Protein AF-A0A645DSQ9-F1 (afdb_monomer_lite)

Radius of gyration: 19.28 Å; chains: 1; bounding box: 72×42×40 Å

InterPro domains:
  IPR021871 Protein of unknown function DUF3482 [PF11981] (9-136)

Structure (mmCIF, N/CA/C/O backbone):
data_AF-A0A645DSQ9-F1
#
_entry.id   AF-A0A645DSQ9-F1
#
loop_
_atom_site.group_PDB
_atom_site.id
_atom_site.type_symbol
_atom_site.label_atom_id
_atom_site.label_alt_id
_atom_site.label_comp_id
_atom_site.label_asym_id
_atom_site.label_entity_id
_atom_site.label_seq_id
_atom_site.pdbx_PDB_ins_code
_atom_site.Cartn_x
_atom_site.Cartn_y
_atom_site.Cartn_z
_atom_site.occupancy
_atom_site.B_iso_or_equiv
_atom_site.auth_seq_id
_atom_site.auth_comp_id
_atom_site.auth_asym_id
_atom_site.auth_atom_id
_atom_site.pdbx_PDB_model_num
ATOM 1 N N . MET A 1 1 ? -20.338 17.495 -7.249 1.00 53.69 1 MET A N 1
ATOM 2 C CA . MET A 1 1 ? -19.710 16.234 -6.801 1.00 53.69 1 MET A CA 1
ATOM 3 C C . MET A 1 1 ? -20.526 15.709 -5.641 1.00 53.69 1 MET A C 1
ATOM 5 O O . MET A 1 1 ? -21.010 16.524 -4.868 1.00 53.69 1 MET A O 1
ATOM 9 N N . ASP A 1 2 ? -20.712 14.397 -5.563 1.00 78.44 2 ASP A N 1
ATOM 10 C CA . ASP A 1 2 ? -21.418 13.757 -4.453 1.00 78.44 2 ASP A CA 1
ATOM 11 C C . ASP A 1 2 ? -20.640 13.950 -3.135 1.00 78.44 2 ASP A C 1
ATOM 13 O O . ASP A 1 2 ? -19.403 13.920 -3.135 1.00 78.44 2 ASP A O 1
ATOM 17 N N . ALA A 1 3 ? -21.339 14.169 -2.021 1.00 69.38 3 ALA A N 1
ATOM 18 C CA . ALA A 1 3 ? -20.734 14.420 -0.710 1.00 69.38 3 ALA A CA 1
ATOM 19 C C . ALA A 1 3 ? -19.870 13.235 -0.245 1.00 69.38 3 ALA A C 1
ATOM 21 O O . ALA A 1 3 ? -18.829 13.429 0.384 1.00 69.38 3 ALA A O 1
ATOM 22 N N . GLN A 1 4 ? -20.256 12.017 -0.635 1.00 66.38 4 GLN A N 1
ATOM 23 C CA . GLN A 1 4 ? -19.500 10.790 -0.384 1.00 66.38 4 GLN A CA 1
ATOM 24 C C . GLN A 1 4 ? -18.149 10.771 -1.109 1.00 66.38 4 GLN A C 1
ATOM 26 O O . GLN A 1 4 ? -17.130 10.374 -0.546 1.00 66.38 4 GLN A O 1
ATOM 31 N N . ALA A 1 5 ? -18.121 11.206 -2.368 1.00 71.44 5 ALA A N 1
ATOM 32 C CA . ALA A 1 5 ? -16.870 11.291 -3.107 1.00 71.44 5 ALA A CA 1
ATOM 33 C C . ALA A 1 5 ? -15.955 12.344 -2.467 1.00 71.44 5 ALA A C 1
ATOM 35 O O . ALA A 1 5 ? -14.763 12.102 -2.296 1.00 71.44 5 ALA A O 1
ATOM 36 N N . ALA A 1 6 ? -16.511 13.491 -2.067 1.00 78.50 6 ALA A N 1
ATOM 37 C CA . ALA A 1 6 ? -15.752 14.572 -1.446 1.00 78.50 6 ALA A CA 1
ATOM 38 C C . ALA A 1 6 ? -15.110 14.164 -0.107 1.00 78.50 6 ALA A C 1
ATOM 40 O O . ALA A 1 6 ? -13.947 14.493 0.129 1.00 78.50 6 ALA A O 1
ATOM 41 N N . SER A 1 7 ? -15.819 13.414 0.744 1.00 73.81 7 SER A N 1
ATOM 42 C CA . SER A 1 7 ? -15.269 12.932 2.018 1.00 73.81 7 SER A CA 1
ATOM 43 C C . SER A 1 7 ? -14.139 11.921 1.817 1.00 73.81 7 SER A C 1
ATOM 45 O O . SER A 1 7 ? -13.088 12.043 2.447 1.00 73.81 7 SER A O 1
ATOM 47 N N . LEU A 1 8 ? -14.303 10.979 0.883 1.00 78.31 8 LEU A N 1
ATOM 48 C CA . LEU A 1 8 ? -13.255 10.028 0.516 1.00 78.31 8 LEU A CA 1
ATOM 49 C C . LEU A 1 8 ? -12.022 10.743 -0.058 1.00 78.31 8 LEU A C 1
ATOM 51 O O . LEU A 1 8 ? -10.895 10.420 0.312 1.00 78.31 8 LEU A O 1
ATOM 55 N N . TRP A 1 9 ? -12.220 11.747 -0.916 1.00 79.50 9 TRP A N 1
ATOM 56 C CA . TRP A 1 9 ? -11.133 12.568 -1.453 1.00 79.50 9 TRP A CA 1
ATOM 57 C C . TRP A 1 9 ? -10.402 13.358 -0.363 1.00 79.50 9 TRP A C 1
ATOM 59 O O . TRP A 1 9 ? -9.171 13.413 -0.372 1.00 79.50 9 TRP A O 1
ATOM 69 N N . GLY A 1 10 ? -11.126 13.925 0.604 1.00 81.25 10 GLY A N 1
ATOM 70 C CA . GLY A 1 10 ? -10.530 14.597 1.761 1.00 81.25 10 GLY A CA 1
ATOM 71 C C . GLY A 1 10 ? -9.693 13.642 2.616 1.00 81.25 10 GLY A C 1
ATOM 72 O O . GLY A 1 10 ? -8.542 13.933 2.929 1.00 81.25 10 GLY A O 1
ATOM 73 N N . ALA A 1 11 ? -10.230 12.459 2.913 1.00 82.31 11 ALA A N 1
ATOM 74 C CA . ALA A 1 11 ? -9.549 11.414 3.674 1.00 82.31 11 ALA A CA 1
ATOM 75 C C . ALA A 1 11 ? -8.268 10.913 2.981 1.00 82.31 11 ALA A C 1
ATOM 77 O O . ALA A 1 11 ? -7.214 10.798 3.610 1.00 82.31 11 ALA A O 1
ATOM 78 N N . LEU A 1 12 ? -8.344 10.669 1.670 1.00 83.81 12 LEU A N 1
ATOM 79 C CA . LEU 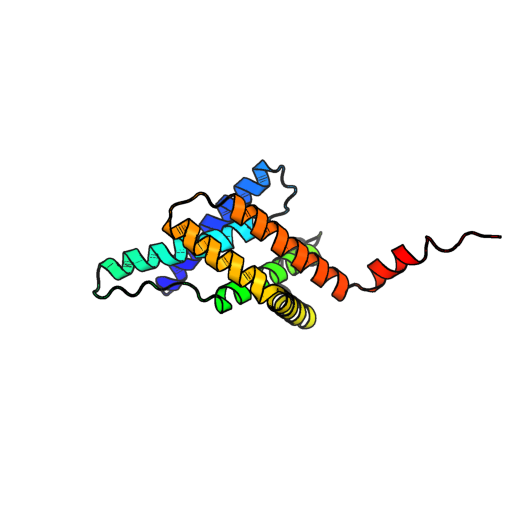A 1 12 ? -7.205 10.276 0.840 1.00 83.81 12 LEU A CA 1
ATOM 80 C C . LEU A 1 12 ? -6.112 11.348 0.831 1.00 83.81 12 LEU A C 1
ATOM 82 O O . LEU A 1 12 ? -4.940 11.030 1.012 1.00 83.81 12 LEU A O 1
ATOM 86 N N . THR A 1 13 ? -6.481 12.612 0.611 1.00 83.50 13 THR A N 1
ATOM 87 C CA . THR A 1 13 ? -5.518 13.721 0.499 1.00 83.50 13 THR A CA 1
ATOM 88 C C . THR A 1 13 ? -4.863 14.059 1.833 1.00 83.50 13 THR A C 1
ATOM 90 O O . THR A 1 13 ? -3.645 14.234 1.876 1.00 83.50 13 THR A O 1
ATOM 93 N N . ALA A 1 14 ? -5.627 14.075 2.928 1.00 83.62 14 ALA A N 1
ATOM 94 C CA . ALA A 1 14 ? -5.091 14.254 4.274 1.00 83.62 14 ALA A CA 1
ATOM 95 C C . ALA A 1 14 ? -4.135 13.112 4.648 1.00 83.62 14 ALA A C 1
ATOM 97 O O . ALA A 1 14 ? -3.002 13.362 5.060 1.00 83.62 14 ALA A O 1
ATOM 98 N N . GLY A 1 15 ? -4.550 11.863 4.414 1.00 82.62 15 GLY A N 1
ATOM 99 C CA . GLY A 1 15 ? -3.708 10.693 4.635 1.00 82.62 15 GLY A CA 1
ATOM 100 C C . GLY A 1 15 ? -2.419 10.735 3.813 1.00 82.62 15 GLY A 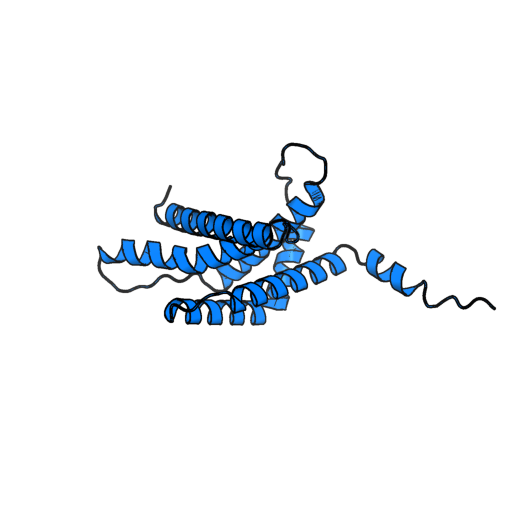C 1
ATOM 101 O O . GLY A 1 15 ? -1.335 10.494 4.348 1.00 82.62 15 GLY A O 1
ATOM 102 N N . ALA A 1 16 ? -2.510 11.106 2.533 1.00 86.25 16 ALA A N 1
ATOM 103 C CA . ALA A 1 16 ? -1.349 11.256 1.661 1.00 86.25 16 ALA A CA 1
ATOM 104 C C . ALA A 1 16 ? -0.370 12.322 2.171 1.00 86.25 16 ALA A C 1
ATOM 106 O O . ALA A 1 16 ? 0.839 12.095 2.166 1.00 86.25 16 ALA A O 1
ATOM 107 N N . ALA A 1 17 ? -0.877 13.462 2.649 1.00 85.75 17 ALA A N 1
ATOM 108 C CA . ALA A 1 17 ? -0.052 14.528 3.211 1.00 85.75 17 ALA A CA 1
ATOM 109 C C . ALA A 1 17 ? 0.680 14.076 4.486 1.00 85.75 17 ALA A C 1
ATOM 111 O O . ALA A 1 17 ? 1.884 14.299 4.613 1.00 85.75 17 ALA A O 1
ATOM 112 N N . THR A 1 18 ? -0.004 13.373 5.397 1.00 83.31 18 THR A N 1
ATOM 113 C CA . THR A 1 18 ? 0.630 12.767 6.583 1.00 83.31 18 THR A CA 1
ATOM 114 C C . THR A 1 18 ? 1.703 11.754 6.186 1.00 83.31 18 THR A C 1
ATOM 116 O O . THR A 1 18 ? 2.787 11.723 6.766 1.00 83.31 18 THR A O 1
ATOM 119 N N . GLY A 1 19 ? 1.416 10.948 5.167 1.00 79.06 19 GLY A N 1
ATOM 120 C CA . GLY A 1 19 ? 2.344 9.995 4.581 1.00 79.06 19 GLY A CA 1
ATOM 121 C C . GLY A 1 19 ? 3.621 10.625 4.023 1.00 79.06 19 GLY A C 1
ATOM 122 O O . GLY A 1 19 ? 4.717 10.158 4.321 1.00 79.06 19 GLY A O 1
ATOM 123 N N . LEU A 1 20 ? 3.490 11.724 3.275 1.00 80.25 20 LEU A N 1
ATOM 124 C CA . LEU A 1 20 ? 4.631 12.506 2.786 1.00 80.25 20 LEU A CA 1
ATOM 125 C C . LEU A 1 20 ? 5.448 13.116 3.926 1.00 80.25 20 LEU A C 1
ATOM 127 O O . LEU A 1 20 ? 6.671 13.173 3.838 1.00 80.25 20 LEU A O 1
ATOM 131 N N . GLY A 1 21 ? 4.797 13.552 5.007 1.00 80.00 21 GLY A N 1
ATOM 132 C CA . GLY A 1 21 ? 5.496 14.004 6.209 1.00 80.00 21 GLY A CA 1
ATOM 133 C C . GLY A 1 21 ? 6.411 12.917 6.782 1.00 80.00 21 GLY A C 1
ATOM 134 O O . GLY A 1 21 ? 7.569 13.193 7.092 1.00 80.00 21 GLY A O 1
ATOM 135 N N . ALA A 1 22 ? 5.927 11.673 6.847 1.00 80.12 22 ALA A N 1
ATOM 136 C CA . ALA A 1 22 ? 6.728 10.531 7.288 1.00 80.12 22 ALA A CA 1
ATOM 137 C C . ALA A 1 22 ? 7.900 10.237 6.333 1.00 80.12 22 ALA A C 1
ATOM 139 O O . ALA A 1 22 ? 9.009 9.976 6.794 1.00 80.12 22 ALA A O 1
ATOM 140 N N . ASP A 1 23 ? 7.683 10.353 5.020 1.00 80.94 23 ASP A N 1
ATOM 141 C CA . ASP A 1 23 ? 8.738 10.195 4.012 1.00 80.94 23 ASP A CA 1
ATOM 142 C C . ASP A 1 23 ? 9.859 11.226 4.188 1.00 80.94 23 ASP A C 1
ATOM 144 O O . ASP A 1 23 ? 11.041 10.885 4.130 1.00 80.94 23 ASP A O 1
ATOM 148 N N . LEU A 1 24 ? 9.499 12.485 4.454 1.00 77.19 24 LEU A N 1
ATOM 149 C CA . LEU A 1 24 ? 10.460 13.555 4.727 1.00 77.19 24 LEU A CA 1
ATOM 150 C C . LEU A 1 24 ? 11.221 13.320 6.035 1.00 77.19 24 LEU A C 1
ATOM 152 O O . LEU A 1 24 ? 12.432 13.532 6.077 1.00 77.19 24 LEU A O 1
ATOM 156 N N . MET A 1 25 ? 10.547 12.836 7.082 1.00 77.81 25 MET A N 1
ATOM 157 C CA . MET A 1 25 ? 11.208 12.478 8.342 1.00 77.81 25 MET A CA 1
ATOM 158 C C . MET A 1 25 ? 12.166 11.291 8.194 1.00 77.81 25 MET A C 1
ATOM 160 O O . MET A 1 25 ? 13.198 11.260 8.858 1.00 77.81 25 MET A O 1
ATOM 164 N N . ALA A 1 26 ? 11.884 10.365 7.275 1.00 71.88 26 ALA A N 1
ATOM 165 C CA . ALA A 1 26 ? 12.781 9.273 6.899 1.00 71.88 26 ALA A CA 1
ATOM 166 C C . ALA A 1 26 ? 13.903 9.700 5.921 1.00 71.88 26 ALA A C 1
ATOM 168 O O . ALA A 1 26 ? 14.587 8.849 5.351 1.00 71.88 26 ALA A O 1
ATOM 169 N N . GLY A 1 27 ? 14.094 11.006 5.690 1.00 68.44 27 GLY A N 1
ATOM 170 C CA . GLY A 1 27 ? 15.146 11.541 4.818 1.00 68.44 27 GLY A CA 1
ATOM 171 C C . GLY A 1 27 ? 14.832 11.477 3.318 1.00 68.44 27 GLY A C 1
ATOM 172 O O . GLY A 1 27 ? 15.740 11.587 2.500 1.00 68.44 27 GLY A O 1
ATOM 173 N N . GLY A 1 28 ? 13.566 11.282 2.934 1.00 65.19 28 GLY A N 1
ATOM 174 C CA . GLY A 1 28 ? 13.113 11.234 1.537 1.00 65.19 28 GLY A CA 1
ATOM 175 C C . GLY A 1 28 ? 13.368 9.905 0.815 1.00 65.19 28 GLY A C 1
ATOM 176 O O . GLY A 1 28 ? 13.049 9.784 -0.369 1.00 65.19 28 GLY A O 1
ATOM 177 N N . LEU A 1 29 ? 13.911 8.897 1.510 1.00 55.94 29 LEU A N 1
ATOM 178 C CA . LEU A 1 29 ? 14.327 7.609 0.933 1.00 55.94 29 LEU A CA 1
ATOM 179 C C . LEU A 1 29 ? 13.168 6.738 0.431 1.00 55.94 29 LEU A C 1
ATOM 181 O O . LEU A 1 29 ? 13.363 5.850 -0.392 1.00 55.94 29 LEU A O 1
ATOM 185 N N . THR A 1 30 ? 11.955 6.999 0.896 1.00 65.25 30 THR A N 1
ATOM 186 C CA . THR A 1 30 ? 10.744 6.243 0.558 1.00 65.25 30 THR A CA 1
ATOM 187 C C . THR A 1 30 ? 10.064 6.732 -0.727 1.00 65.25 30 THR A C 1
ATOM 189 O O . THR A 1 30 ? 9.095 6.118 -1.164 1.00 65.25 30 THR A O 1
ATOM 192 N N . LEU A 1 31 ? 10.565 7.804 -1.367 1.00 68.06 31 LEU A N 1
ATOM 193 C CA . LEU A 1 31 ? 10.155 8.274 -2.705 1.00 68.06 31 LEU A CA 1
ATOM 194 C C . LEU A 1 31 ? 8.626 8.416 -2.901 1.00 68.06 31 LEU A C 1
ATOM 196 O O . LEU A 1 31 ? 8.105 8.140 -3.982 1.00 68.06 31 LEU A O 1
ATOM 200 N N . GLY A 1 32 ? 7.892 8.833 -1.864 1.00 74.81 32 GLY A N 1
ATOM 201 C CA . GLY A 1 32 ? 6.432 8.981 -1.911 1.00 74.81 32 GLY A CA 1
ATOM 202 C C . GLY A 1 32 ? 5.639 7.720 -1.541 1.00 74.81 32 GLY A C 1
ATOM 203 O O . GLY A 1 32 ? 4.411 7.731 -1.638 1.00 74.81 32 GLY A O 1
ATOM 204 N N . ALA A 1 33 ? 6.292 6.632 -1.117 1.00 79.12 33 ALA A N 1
ATOM 205 C CA . ALA A 1 33 ? 5.616 5.427 -0.634 1.00 79.12 33 ALA A CA 1
ATOM 206 C C . ALA A 1 33 ? 4.808 5.689 0.645 1.00 79.12 33 ALA A C 1
ATOM 208 O O . ALA A 1 33 ? 3.695 5.176 0.783 1.00 79.12 33 ALA A O 1
ATOM 209 N N . GLY A 1 34 ? 5.294 6.549 1.543 1.00 80.75 34 GLY A N 1
ATOM 210 C CA . GLY A 1 34 ? 4.531 6.984 2.706 1.00 80.75 34 GLY A CA 1
ATOM 211 C C . GLY A 1 34 ? 3.287 7.745 2.296 1.00 80.75 34 GLY A C 1
ATOM 212 O O . GLY A 1 34 ? 2.246 7.502 2.893 1.00 80.75 34 GLY A O 1
ATOM 213 N N . ALA A 1 35 ? 3.329 8.570 1.243 1.00 85.12 35 ALA A N 1
ATOM 214 C CA . ALA A 1 35 ? 2.132 9.204 0.676 1.00 85.12 35 ALA A CA 1
ATOM 215 C C . ALA A 1 35 ? 1.066 8.176 0.268 1.00 85.12 35 ALA A C 1
ATOM 217 O O . ALA A 1 35 ? -0.118 8.352 0.546 1.00 85.12 35 ALA A O 1
ATOM 218 N N . LEU A 1 36 ? 1.482 7.083 -0.375 1.00 84.31 36 LEU A N 1
ATOM 219 C CA . LEU A 1 36 ? 0.583 6.022 -0.826 1.00 84.31 36 LEU A CA 1
ATOM 220 C C . LEU A 1 36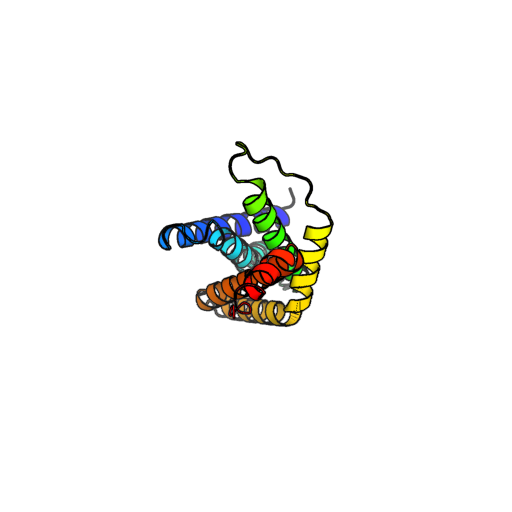 ? -0.017 5.250 0.354 1.00 84.31 36 LEU A C 1
ATOM 222 O O . LEU A 1 36 ? -1.236 5.095 0.431 1.00 84.31 36 LEU A O 1
ATOM 226 N N . VAL A 1 37 ? 0.821 4.830 1.304 1.00 85.94 37 VAL A N 1
ATOM 227 C CA . VAL A 1 37 ? 0.377 4.154 2.533 1.00 85.94 37 VAL A CA 1
ATOM 228 C C . VAL A 1 37 ? -0.523 5.067 3.360 1.00 85.94 37 VAL A C 1
ATOM 230 O O . VAL A 1 37 ? -1.584 4.657 3.820 1.00 85.94 37 VAL A O 1
ATOM 233 N N . GLY A 1 38 ? -0.139 6.331 3.503 1.00 85.06 38 GLY A N 1
ATOM 234 C CA . GLY A 1 38 ? -0.909 7.353 4.192 1.00 85.06 38 GLY A CA 1
ATOM 235 C C . GLY A 1 38 ? -2.273 7.572 3.547 1.00 85.06 38 GLY A C 1
ATOM 236 O O . GLY A 1 38 ? -3.265 7.633 4.265 1.00 85.06 38 GLY A O 1
ATOM 237 N N . ALA A 1 39 ? -2.357 7.619 2.215 1.00 85.31 39 ALA A N 1
ATOM 238 C CA . ALA A 1 39 ? -3.627 7.730 1.503 1.00 85.31 39 ALA A CA 1
ATOM 239 C C . ALA A 1 39 ? -4.540 6.523 1.769 1.00 85.31 39 ALA A C 1
ATOM 241 O O . ALA A 1 39 ? -5.717 6.709 2.076 1.00 85.31 39 ALA A O 1
ATOM 242 N N . LEU A 1 40 ? -4.008 5.297 1.698 1.00 84.12 40 LEU A N 1
ATOM 243 C CA . LEU A 1 40 ? -4.770 4.070 1.961 1.00 84.12 40 LEU A CA 1
ATOM 244 C C . LEU A 1 40 ? -5.283 4.018 3.408 1.00 84.12 40 LEU A C 1
ATOM 246 O O . LEU A 1 40 ? -6.469 3.776 3.635 1.00 84.12 40 LEU A O 1
ATOM 250 N N . LEU A 1 41 ? -4.417 4.316 4.381 1.00 85.62 41 LEU A N 1
ATOM 251 C CA . LEU A 1 41 ? -4.786 4.405 5.796 1.00 85.62 41 LEU A CA 1
ATOM 252 C C . LEU A 1 41 ? -5.803 5.525 6.049 1.00 85.62 41 LEU A C 1
ATOM 254 O O . LEU A 1 41 ? -6.775 5.324 6.773 1.00 85.62 41 LEU A O 1
ATOM 258 N N . GLY A 1 42 ? -5.616 6.692 5.432 1.00 81.19 42 GLY A N 1
ATOM 259 C CA . GLY A 1 42 ? -6.525 7.833 5.529 1.00 81.19 42 GLY A CA 1
ATOM 260 C C . GLY A 1 42 ? -7.912 7.506 4.985 1.00 81.19 42 GLY A C 1
ATOM 261 O O . GLY A 1 42 ? -8.907 7.753 5.658 1.00 81.19 42 GLY A O 1
ATOM 262 N N . ALA A 1 43 ? -7.994 6.868 3.816 1.00 80.38 43 ALA A N 1
ATOM 263 C CA . ALA A 1 43 ? -9.259 6.428 3.230 1.00 80.38 43 ALA A CA 1
ATOM 264 C C . ALA A 1 43 ? -10.008 5.435 4.127 1.00 80.38 43 ALA A C 1
ATOM 266 O O . ALA A 1 43 ? -11.222 5.548 4.285 1.00 80.38 43 ALA A O 1
ATOM 267 N N . LEU A 1 44 ? -9.283 4.495 4.737 1.00 78.94 44 LEU A N 1
ATOM 268 C CA . LEU A 1 44 ? -9.839 3.517 5.672 1.00 78.94 44 LEU A CA 1
ATOM 269 C C . LEU A 1 44 ? -10.356 4.152 6.967 1.00 78.94 44 LEU A C 1
ATOM 271 O O . LEU A 1 44 ? -11.420 3.777 7.449 1.00 78.94 44 LEU A O 1
ATOM 275 N N . THR A 1 45 ? -9.612 5.107 7.521 1.00 71.62 45 THR A N 1
ATOM 276 C CA . THR A 1 45 ? -9.890 5.698 8.841 1.00 71.62 45 THR A CA 1
ATOM 277 C C . THR A 1 45 ? -10.871 6.869 8.771 1.00 71.62 45 THR A C 1
ATOM 279 O O . THR A 1 45 ? -11.856 6.905 9.503 1.00 71.62 45 THR A O 1
ATOM 282 N N . PHE A 1 46 ? -10.652 7.824 7.865 1.00 63.53 46 PHE A N 1
ATOM 283 C CA . PHE A 1 46 ? -11.462 9.041 7.752 1.00 63.53 46 PHE A CA 1
ATOM 284 C C . PHE A 1 46 ? -12.606 8.920 6.741 1.00 63.53 46 PHE A C 1
ATOM 286 O O . PHE A 1 46 ? -13.644 9.557 6.925 1.00 63.53 46 PHE A O 1
ATOM 293 N N . GLY A 1 47 ? -12.464 8.078 5.711 1.00 60.50 47 GLY A N 1
ATOM 294 C CA . GLY A 1 47 ? -13.534 7.826 4.738 1.00 60.50 47 GLY A CA 1
ATOM 295 C C . GLY A 1 47 ? -14.767 7.167 5.368 1.00 60.50 47 GLY A C 1
ATOM 296 O O . GLY A 1 47 ? -15.890 7.501 4.997 1.00 60.50 47 GLY A O 1
ATOM 297 N N . GLY A 1 48 ? -14.573 6.299 6.370 1.00 57.66 48 GLY A N 1
ATOM 298 C CA . GLY A 1 48 ? -15.664 5.708 7.158 1.00 57.66 48 GLY A CA 1
ATOM 299 C C . GLY A 1 48 ? -16.276 6.673 8.185 1.00 57.66 48 GLY A C 1
ATOM 300 O O . GLY A 1 48 ? -17.497 6.730 8.335 1.00 57.66 48 GLY A O 1
ATOM 301 N N . ALA A 1 49 ? -15.448 7.485 8.853 1.00 56.47 49 ALA A N 1
ATOM 302 C CA . ALA A 1 49 ? -15.886 8.391 9.921 1.00 56.47 49 ALA A CA 1
ATOM 303 C C . ALA A 1 49 ? -16.674 9.616 9.414 1.00 56.47 49 ALA A C 1
ATOM 305 O O . ALA A 1 49 ? -17.715 9.959 9.975 1.00 56.47 49 ALA A O 1
ATOM 306 N N . ALA A 1 50 ? -16.227 10.255 8.325 1.00 54.94 50 ALA A N 1
ATOM 307 C CA . ALA A 1 50 ? -16.909 11.420 7.746 1.00 54.94 50 ALA A CA 1
ATOM 308 C C . ALA A 1 50 ? -18.298 11.076 7.171 1.00 54.94 50 ALA A C 1
ATOM 310 O O . ALA A 1 50 ? -19.173 11.935 7.075 1.00 54.94 50 ALA A O 1
ATOM 311 N N . TRP A 1 51 ? -18.520 9.811 6.816 1.00 53.56 51 TRP A N 1
ATOM 312 C CA . TRP A 1 51 ? -19.816 9.304 6.375 1.00 53.56 51 TRP A CA 1
ATOM 313 C C . TRP A 1 51 ? -20.729 8.946 7.565 1.00 53.56 51 TRP A C 1
ATOM 315 O O . TRP A 1 51 ? -21.902 9.314 7.556 1.00 53.56 51 TRP A O 1
ATOM 325 N N . GLY A 1 52 ? -20.188 8.343 8.635 1.00 50.88 52 GLY A N 1
ATOM 326 C CA . GLY A 1 52 ? -20.935 8.051 9.869 1.00 50.88 52 GLY A CA 1
ATOM 327 C C . GLY A 1 52 ? -21.437 9.302 10.601 1.00 50.88 52 GLY A C 1
ATOM 328 O O . GLY A 1 52 ? -22.548 9.299 11.124 1.00 50.88 52 GLY A O 1
ATOM 329 N N . ALA A 1 53 ? -20.672 10.397 10.565 1.00 51.66 53 ALA A N 1
ATOM 330 C CA . ALA A 1 53 ? -21.105 11.687 11.104 1.00 51.66 53 ALA A CA 1
ATOM 331 C C . ALA A 1 53 ? -22.224 12.339 10.265 1.00 51.66 53 ALA A C 1
ATOM 333 O O . ALA A 1 53 ? -23.162 12.898 10.829 1.00 51.66 53 ALA A O 1
ATOM 334 N N . ASN A 1 54 ? -22.177 12.217 8.930 1.00 49.75 54 ASN A N 1
ATOM 335 C CA . ASN A 1 54 ? -23.227 12.736 8.040 1.00 49.75 54 ASN A CA 1
ATOM 336 C C . ASN A 1 54 ? -24.531 11.927 8.121 1.00 49.75 54 ASN A C 1
ATOM 338 O O . ASN A 1 54 ? -25.607 12.498 7.962 1.00 49.75 54 ASN A O 1
ATOM 342 N N . LYS A 1 55 ? -24.454 10.622 8.413 1.00 50.09 55 LYS A N 1
ATOM 343 C CA . LYS A 1 55 ? -25.632 9.772 8.638 1.00 50.09 55 LYS A CA 1
ATOM 344 C C . LYS A 1 55 ? -26.218 9.889 10.049 1.00 50.09 55 LYS A C 1
ATOM 346 O O . LYS A 1 55 ? -27.299 9.388 10.296 1.00 50.09 55 LYS A O 1
ATOM 351 N N . MET A 1 56 ? -25.551 10.566 10.985 1.00 48.62 56 MET A N 1
ATOM 352 C CA . MET A 1 56 ? -26.054 10.718 12.357 1.00 48.62 56 MET A CA 1
ATOM 353 C C . MET A 1 56 ? -27.243 11.694 12.463 1.00 48.62 56 MET A C 1
ATOM 355 O O . MET A 1 56 ? -27.903 11.741 13.499 1.00 48.62 56 MET A O 1
ATOM 359 N N . PHE A 1 57 ? -27.541 12.437 11.390 1.00 56.19 57 PHE A N 1
ATOM 360 C CA . PHE A 1 57 ? -28.719 13.303 11.282 1.00 56.19 57 PHE A CA 1
ATOM 361 C C . PHE A 1 57 ? -29.933 12.648 10.598 1.00 56.19 57 PHE A C 1
ATOM 363 O O . PHE A 1 57 ? -31.009 13.238 10.645 1.00 56.19 57 PHE A O 1
ATOM 370 N N . ASP A 1 58 ? -29.804 11.447 10.020 1.00 45.22 58 ASP A N 1
ATOM 371 C CA . ASP A 1 58 ? -30.924 10.730 9.395 1.00 45.22 58 ASP A CA 1
ATOM 372 C C . ASP A 1 58 ? -30.888 9.245 9.780 1.00 45.22 58 ASP A C 1
ATOM 374 O O . ASP A 1 58 ? -29.866 8.574 9.657 1.00 45.22 58 ASP A O 1
ATOM 378 N N . GLN A 1 59 ? -31.983 8.759 10.354 1.00 50.09 59 GLN A N 1
ATOM 379 C CA . GLN A 1 59 ? -32.040 7.542 11.164 1.00 50.09 59 GLN A CA 1
ATOM 380 C C . GLN A 1 59 ? -31.515 6.262 10.468 1.00 50.09 59 GLN A C 1
ATOM 382 O O . GLN A 1 59 ? -31.528 6.116 9.250 1.00 50.09 59 GLN A O 1
ATOM 387 N N . GLU A 1 60 ? -31.124 5.304 11.318 1.00 46.91 60 GLU A N 1
ATOM 388 C CA . GLU A 1 60 ? -30.653 3.930 11.060 1.00 46.91 60 GLU A CA 1
ATOM 389 C C . GLU A 1 60 ? -29.136 3.718 10.880 1.00 46.91 60 GLU A C 1
ATOM 391 O O . GLU A 1 60 ? -28.506 4.056 9.869 1.00 46.91 60 GLU A O 1
ATOM 396 N N . GLN A 1 61 ? -28.594 3.055 11.911 1.00 43.41 61 GLN A N 1
ATOM 397 C CA . GLN A 1 61 ? -27.232 2.570 12.154 1.00 43.41 61 GLN A CA 1
ATOM 398 C C . GLN A 1 61 ? -26.742 1.574 11.093 1.00 43.41 61 GLN A C 1
ATOM 400 O O . GLN A 1 61 ? -26.477 0.409 11.373 1.00 43.41 61 GLN A O 1
ATOM 405 N N . GLN A 1 62 ? -26.560 2.028 9.863 1.00 46.44 62 GLN A N 1
ATOM 406 C CA . GLN A 1 62 ? -25.679 1.333 8.933 1.00 46.44 62 GLN A CA 1
ATOM 407 C C . GLN A 1 62 ? -24.334 2.034 8.988 1.00 46.44 62 GLN A C 1
ATOM 409 O O . GLN A 1 62 ? -24.266 3.208 8.653 1.00 46.44 62 GLN A O 1
ATOM 414 N N . SER A 1 63 ? -23.287 1.344 9.437 1.00 53.34 63 SER A N 1
ATOM 415 C CA . SER A 1 63 ? -21.900 1.768 9.254 1.00 53.34 63 SER A CA 1
ATOM 416 C C . SER A 1 63 ? -21.412 1.220 7.908 1.00 53.34 63 SER A C 1
ATOM 418 O O . SER A 1 63 ? -21.346 0.013 7.695 1.00 53.34 63 SER A O 1
ATOM 420 N N . PHE A 1 64 ? -21.123 2.101 6.952 1.00 56.84 64 PHE A N 1
ATOM 421 C CA . PHE A 1 64 ? -20.581 1.725 5.653 1.00 56.84 64 PHE A CA 1
ATOM 422 C C . PHE A 1 64 ? -19.067 1.610 5.786 1.00 56.84 64 PHE A C 1
ATOM 424 O O . PHE A 1 64 ? -18.371 2.593 6.041 1.00 56.84 64 PHE A O 1
ATOM 431 N N . GLN A 1 65 ? -18.561 0.390 5.641 1.00 68.69 65 GLN A N 1
ATOM 432 C CA . GLN A 1 65 ? -17.133 0.108 5.585 1.00 68.69 65 GLN A CA 1
ATOM 433 C C . GLN A 1 65 ? -16.743 -0.188 4.138 1.00 68.69 65 GLN A C 1
ATOM 435 O O . GLN A 1 65 ? -17.497 -0.834 3.408 1.00 68.69 65 GLN A O 1
ATOM 440 N N . LEU A 1 66 ? -15.551 0.249 3.727 1.00 77.69 66 LEU A N 1
ATOM 441 C CA . LEU A 1 66 ? -14.995 -0.159 2.438 1.00 77.69 66 LEU A CA 1
ATOM 442 C C . LEU A 1 66 ? -14.842 -1.686 2.418 1.00 77.69 66 LEU A C 1
ATOM 444 O O . LEU A 1 66 ? -14.299 -2.279 3.357 1.00 77.69 66 LEU A O 1
ATOM 448 N N . SER A 1 67 ? -15.336 -2.324 1.355 1.00 84.50 67 SER A N 1
ATOM 449 C CA . SER A 1 67 ? -15.208 -3.771 1.194 1.00 84.50 67 SER A CA 1
ATOM 450 C C . SER A 1 67 ? -13.743 -4.165 1.004 1.00 84.50 67 SER A C 1
ATOM 452 O O . SER A 1 67 ? -12.938 -3.398 0.472 1.00 84.50 67 SER A O 1
ATOM 454 N N . THR A 1 68 ? -13.397 -5.387 1.410 1.00 88.69 68 THR A N 1
ATOM 455 C CA . THR A 1 68 ? -12.063 -5.965 1.181 1.00 88.69 68 THR A CA 1
ATOM 456 C C . THR A 1 68 ? -11.693 -5.918 -0.307 1.00 88.69 68 THR A C 1
ATOM 458 O O . THR A 1 68 ? -10.576 -5.540 -0.648 1.00 88.69 68 THR A O 1
ATOM 461 N N . ASP A 1 69 ? -12.650 -6.193 -1.198 1.00 87.50 69 ASP A N 1
ATOM 462 C CA . ASP A 1 69 ? -12.438 -6.154 -2.650 1.00 87.50 69 ASP A CA 1
ATOM 463 C C . ASP A 1 69 ? -12.092 -4.750 -3.152 1.00 87.50 69 ASP A C 1
ATOM 465 O O . ASP A 1 69 ? -11.181 -4.581 -3.964 1.00 87.50 69 ASP A O 1
ATOM 469 N N . TYR A 1 70 ? -12.775 -3.722 -2.638 1.00 87.12 70 TYR A N 1
ATOM 470 C CA . TYR A 1 70 ? -12.470 -2.338 -2.988 1.00 87.12 70 TYR A CA 1
ATOM 471 C C . TYR A 1 70 ? -11.064 -1.944 -2.524 1.00 87.12 70 TYR A C 1
ATOM 473 O O . TYR A 1 70 ? -10.329 -1.282 -3.257 1.00 87.12 70 TYR A O 1
ATOM 481 N N . LEU A 1 71 ? -10.663 -2.371 -1.325 1.00 90.06 71 LEU A N 1
ATOM 482 C CA . LEU A 1 71 ? -9.332 -2.094 -0.784 1.00 90.06 71 LEU A CA 1
ATOM 483 C C . LEU A 1 71 ? -8.230 -2.811 -1.572 1.00 90.06 71 LEU A C 1
ATOM 485 O O . LEU A 1 71 ? -7.203 -2.204 -1.869 1.00 90.06 71 LEU A O 1
ATOM 489 N N . ASN A 1 72 ? -8.466 -4.053 -1.998 1.00 93.12 72 ASN A N 1
ATOM 490 C CA . ASN A 1 72 ? -7.555 -4.779 -2.885 1.00 93.12 72 ASN A CA 1
ATOM 491 C C . ASN A 1 72 ? -7.443 -4.095 -4.258 1.00 93.12 72 ASN A C 1
ATOM 493 O O . ASN A 1 72 ? -6.342 -3.915 -4.790 1.00 93.12 72 ASN A O 1
ATOM 497 N N . ALA A 1 73 ? -8.564 -3.635 -4.820 1.00 90.44 73 ALA A N 1
ATOM 498 C CA . ALA A 1 73 ? -8.554 -2.851 -6.050 1.00 90.44 73 ALA A CA 1
ATOM 499 C C . ALA A 1 73 ? -7.768 -1.538 -5.873 1.00 90.44 73 ALA A C 1
ATOM 501 O O . ALA A 1 73 ? -6.962 -1.179 -6.733 1.00 90.44 73 ALA A O 1
ATOM 502 N N . ALA A 1 74 ? -7.932 -0.849 -4.740 1.00 89.25 74 ALA A N 1
ATOM 503 C CA . ALA A 1 74 ? -7.183 0.363 -4.419 1.00 89.25 74 ALA A CA 1
ATOM 504 C C . ALA A 1 74 ? -5.674 0.095 -4.289 1.00 89.25 74 ALA A C 1
ATOM 506 O O . ALA A 1 74 ? -4.881 0.841 -4.866 1.00 89.25 74 ALA A O 1
ATOM 507 N N . ALA A 1 75 ? -5.268 -0.986 -3.616 1.00 91.88 75 ALA A N 1
ATOM 508 C CA . ALA A 1 75 ? -3.868 -1.403 -3.525 1.00 91.88 75 ALA A CA 1
ATOM 509 C C . ALA A 1 75 ? -3.265 -1.679 -4.915 1.00 91.88 75 ALA A C 1
ATOM 511 O O . ALA A 1 75 ? -2.183 -1.183 -5.235 1.00 91.88 75 ALA A O 1
ATOM 512 N N . SER A 1 76 ? -4.007 -2.369 -5.787 1.00 94.19 76 SER A N 1
ATOM 513 C CA . SER A 1 76 ? -3.592 -2.642 -7.174 1.00 94.19 76 SER A CA 1
ATOM 514 C C . SER A 1 76 ? -3.377 -1.352 -7.977 1.00 94.19 76 SER A C 1
ATOM 516 O O . SER A 1 76 ? -2.399 -1.215 -8.714 1.00 94.19 76 SER A O 1
ATOM 518 N N . GLN A 1 77 ? -4.276 -0.375 -7.816 1.00 91.06 77 GLN A N 1
ATOM 519 C CA . GLN A 1 77 ? -4.186 0.937 -8.466 1.00 91.06 77 GLN A CA 1
ATOM 520 C C . GLN A 1 77 ? -3.017 1.770 -7.934 1.00 91.06 77 GLN A C 1
ATOM 522 O O . GLN A 1 77 ? -2.358 2.475 -8.698 1.00 91.06 77 GLN A O 1
ATOM 527 N N . VAL A 1 78 ? -2.748 1.693 -6.631 1.00 89.88 78 VAL A N 1
ATOM 528 C CA . VAL A 1 78 ? -1.608 2.348 -5.984 1.00 89.88 78 VAL A CA 1
ATOM 529 C C . VAL A 1 78 ? -0.287 1.794 -6.521 1.00 89.88 78 VAL A C 1
ATOM 531 O O . VAL A 1 78 ? 0.559 2.582 -6.947 1.00 89.88 78 VAL A O 1
ATOM 534 N N . LEU A 1 79 ? -0.140 0.468 -6.592 1.00 91.56 79 LEU A N 1
ATOM 535 C CA . LEU A 1 79 ? 1.038 -0.188 -7.173 1.00 91.56 79 LEU A CA 1
ATOM 536 C C . LEU A 1 79 ? 1.241 0.214 -8.640 1.00 91.56 79 LEU A C 1
ATOM 538 O O . LEU A 1 79 ? 2.340 0.606 -9.029 1.00 91.56 79 LEU A O 1
ATOM 542 N N . LEU A 1 80 ? 0.172 0.198 -9.443 1.00 91.00 80 LEU A N 1
ATOM 543 C CA . LEU A 1 80 ? 0.233 0.591 -10.852 1.00 91.00 80 LEU A CA 1
ATOM 544 C C . LEU A 1 80 ? 0.667 2.052 -11.030 1.00 91.00 80 LEU A C 1
ATOM 546 O O . LEU A 1 80 ? 1.524 2.351 -11.861 1.00 91.00 80 LEU A O 1
ATOM 550 N N . LYS A 1 81 ? 0.104 2.972 -10.239 1.00 86.50 81 LYS A N 1
ATOM 551 C CA . LYS A 1 81 ? 0.485 4.392 -10.273 1.00 86.50 81 LYS A CA 1
ATOM 552 C C . LYS A 1 81 ? 1.935 4.591 -9.854 1.00 86.50 81 LYS A C 1
ATOM 554 O O . LYS A 1 81 ? 2.646 5.347 -10.514 1.00 86.50 81 LYS A O 1
ATOM 559 N N . TYR A 1 82 ? 2.382 3.898 -8.808 1.00 86.88 82 TYR A N 1
ATOM 560 C CA . TYR A 1 82 ? 3.772 3.948 -8.369 1.00 86.88 82 TYR A CA 1
ATOM 561 C C . TYR A 1 82 ? 4.730 3.466 -9.465 1.00 86.88 82 TYR A C 1
ATOM 563 O O . TYR A 1 82 ? 5.711 4.150 -9.755 1.00 86.88 82 TYR A O 1
ATOM 571 N N . LEU A 1 83 ? 4.414 2.352 -10.136 1.00 86.81 83 LEU A N 1
ATOM 572 C CA . LEU A 1 83 ? 5.177 1.840 -11.280 1.00 86.81 83 LEU A CA 1
ATOM 573 C C . LEU A 1 83 ? 5.229 2.846 -12.431 1.00 86.81 83 LEU A C 1
ATOM 575 O O . LEU A 1 83 ? 6.308 3.145 -12.938 1.00 86.81 83 LEU A O 1
ATOM 579 N N . LEU A 1 84 ? 4.085 3.412 -12.824 1.00 85.44 84 LEU A N 1
ATOM 580 C CA . LEU A 1 84 ? 4.017 4.394 -13.908 1.00 85.44 84 LEU A CA 1
ATOM 581 C C . LEU A 1 84 ? 4.850 5.639 -13.608 1.00 85.44 84 LEU A C 1
ATOM 583 O O . LEU A 1 84 ? 5.586 6.107 -14.473 1.00 85.44 84 LEU A O 1
ATOM 587 N N . ILE A 1 85 ? 4.745 6.178 -12.394 1.00 79.25 85 ILE A N 1
ATOM 588 C CA . ILE A 1 85 ? 5.495 7.369 -11.987 1.00 79.25 85 ILE A CA 1
ATOM 589 C C . ILE A 1 85 ? 6.989 7.047 -11.904 1.00 79.25 85 ILE A C 1
ATOM 591 O O . ILE A 1 85 ? 7.800 7.794 -12.446 1.00 79.25 85 ILE A O 1
ATOM 595 N N . SER A 1 86 ? 7.363 5.922 -11.299 1.00 79.38 86 SER A N 1
ATOM 596 C CA . SER A 1 86 ? 8.767 5.526 -11.146 1.00 79.38 86 SER A CA 1
ATOM 597 C C . SER A 1 86 ? 9.437 5.228 -12.490 1.00 79.38 86 SER A C 1
ATOM 599 O O . SER A 1 86 ? 10.574 5.641 -12.721 1.00 79.38 86 SER A O 1
ATOM 601 N N . HIS A 1 87 ? 8.724 4.564 -13.402 1.00 77.25 87 HIS A N 1
ATOM 602 C CA . HIS A 1 87 ? 9.252 4.167 -14.704 1.00 77.25 87 HIS A CA 1
ATOM 603 C C . HIS A 1 87 ? 9.214 5.304 -15.735 1.00 77.25 87 HIS A C 1
ATOM 605 O O . HIS A 1 87 ? 10.185 5.518 -16.459 1.00 77.25 87 HIS A O 1
ATOM 611 N N . PHE A 1 88 ? 8.111 6.061 -15.817 1.00 70.19 88 PHE A N 1
ATOM 612 C CA . PHE A 1 88 ? 7.949 7.118 -16.822 1.00 70.19 88 PHE A CA 1
ATOM 613 C C . PHE A 1 88 ? 8.285 8.534 -16.319 1.00 70.19 88 PHE A C 1
ATOM 615 O O . PHE A 1 88 ? 8.435 9.446 -17.134 1.00 70.19 88 PHE A O 1
ATOM 622 N N . GLY A 1 89 ? 8.412 8.749 -15.012 1.00 64.38 89 GLY A N 1
ATOM 623 C CA . GLY A 1 89 ? 8.623 10.077 -14.427 1.00 64.38 89 GLY A CA 1
ATOM 624 C C . GLY A 1 89 ? 10.068 10.579 -14.455 1.00 64.38 89 GLY A C 1
ATOM 625 O O . GLY A 1 89 ? 10.289 11.779 -14.292 1.00 64.38 89 GLY A O 1
ATOM 626 N N . ARG A 1 90 ? 11.072 9.721 -14.691 1.00 65.94 90 ARG A N 1
ATOM 627 C CA . ARG A 1 90 ? 12.475 10.171 -14.718 1.00 65.94 90 ARG A CA 1
ATOM 628 C C . ARG A 1 90 ? 12.757 11.010 -15.972 1.00 65.94 90 ARG A C 1
ATOM 630 O O . ARG A 1 90 ? 12.701 10.510 -17.091 1.00 65.94 90 ARG A O 1
ATOM 637 N N . GLY A 1 91 ? 13.082 12.290 -15.769 1.00 57.50 91 GLY A N 1
ATOM 638 C CA . GLY A 1 91 ? 13.700 13.164 -16.776 1.00 57.50 91 GLY A CA 1
ATOM 639 C C . GLY A 1 91 ? 12.793 13.724 -17.879 1.00 57.50 91 GLY A C 1
ATOM 640 O O . GLY A 1 91 ? 13.315 14.308 -18.821 1.00 57.50 91 GLY A O 1
ATOM 641 N N . ARG A 1 92 ? 11.459 13.578 -17.799 1.00 56.75 92 ARG A N 1
ATOM 642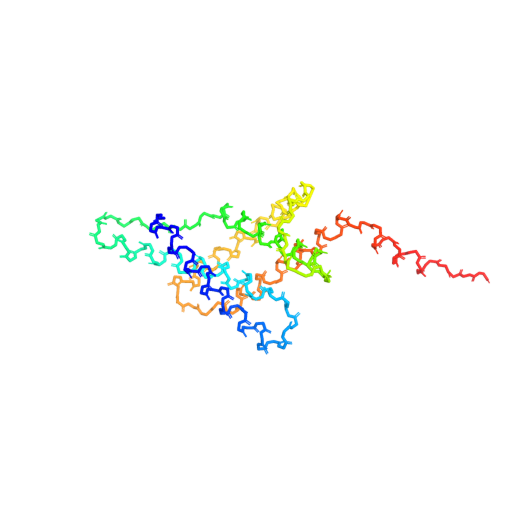 C CA . ARG A 1 92 ? 10.543 13.954 -18.905 1.00 56.75 92 ARG A CA 1
ATOM 643 C C . ARG A 1 92 ? 9.799 15.285 -18.740 1.00 56.75 92 ARG A C 1
ATOM 645 O O . ARG A 1 92 ? 8.916 15.594 -19.534 1.00 56.75 92 ARG A O 1
ATOM 652 N N . GLY A 1 93 ? 10.140 16.088 -17.733 1.00 64.06 93 GLY A N 1
ATOM 653 C CA . GLY A 1 93 ? 9.409 17.326 -17.448 1.00 64.06 93 GLY A CA 1
ATOM 654 C C . GLY A 1 93 ? 8.022 17.050 -16.853 1.00 64.06 93 GLY A C 1
ATOM 655 O O . GLY A 1 93 ? 7.873 16.159 -16.019 1.00 64.06 93 GLY A O 1
ATOM 656 N N . ARG A 1 94 ? 7.000 17.834 -17.224 1.00 58.06 94 ARG A N 1
ATOM 657 C CA . ARG A 1 94 ? 5.655 17.738 -16.628 1.00 58.06 94 ARG A CA 1
ATOM 658 C C . ARG A 1 94 ? 5.045 16.357 -16.897 1.00 58.06 94 ARG A C 1
ATOM 660 O O . ARG A 1 94 ? 4.920 15.960 -18.051 1.00 58.06 94 ARG A O 1
ATOM 667 N N . TYR A 1 95 ? 4.660 15.646 -15.834 1.00 59.78 95 TYR A N 1
ATOM 668 C CA . TYR A 1 95 ? 4.035 14.325 -15.937 1.00 59.78 95 TYR A CA 1
ATOM 669 C C . TYR A 1 95 ? 2.817 14.378 -16.869 1.00 59.78 95 TYR A C 1
ATOM 671 O O . TYR A 1 95 ? 1.862 15.113 -16.619 1.00 59.78 95 TYR A O 1
ATOM 679 N N . THR A 1 96 ? 2.860 13.592 -17.941 1.00 57.75 96 THR A N 1
ATOM 680 C CA . THR A 1 96 ? 1.699 13.258 -18.767 1.00 57.75 96 THR A CA 1
ATOM 681 C C . THR A 1 96 ? 1.264 11.866 -18.340 1.00 57.75 96 THR A C 1
ATOM 683 O O . THR A 1 96 ? 2.117 10.995 -18.222 1.00 57.75 96 THR A O 1
ATOM 686 N N . SER A 1 97 ? -0.021 11.660 -18.028 1.00 58.03 97 SER A N 1
ATOM 687 C CA . SER A 1 97 ? -0.528 10.345 -17.617 1.00 58.03 97 SER A CA 1
ATOM 688 C C . SER A 1 97 ? -0.573 9.441 -18.851 1.00 58.03 97 SER A C 1
ATOM 690 O O . SER A 1 97 ? -1.486 9.598 -19.665 1.00 58.03 97 SER A O 1
ATOM 692 N N . PRO A 1 98 ? 0.413 8.550 -19.066 1.00 65.56 98 PRO A N 1
ATOM 693 C CA . PRO A 1 98 ? 0.372 7.658 -20.209 1.00 65.56 98 PRO A CA 1
ATOM 694 C C . PRO A 1 98 ? -0.708 6.614 -19.921 1.00 65.56 98 PRO A C 1
ATOM 696 O O . PRO A 1 98 ? -0.898 6.224 -18.764 1.00 65.56 98 PRO A O 1
ATOM 699 N N . ALA A 1 99 ? -1.406 6.133 -20.951 1.00 68.38 99 ALA A N 1
ATOM 700 C CA . ALA A 1 99 ? -2.249 4.958 -20.774 1.00 68.38 99 ALA A CA 1
ATOM 701 C C . ALA A 1 99 ? -1.383 3.824 -20.202 1.00 68.38 99 ALA A C 1
ATOM 703 O O . ALA A 1 99 ? -0.320 3.515 -20.746 1.00 68.38 99 ALA A O 1
ATOM 704 N N . ALA A 1 100 ? -1.806 3.253 -19.073 1.00 73.00 100 ALA A N 1
ATOM 705 C CA . ALA A 1 100 ? -1.060 2.179 -18.440 1.00 73.00 100 ALA A CA 1
ATOM 706 C C . ALA A 1 100 ? -0.965 0.989 -19.410 1.00 73.00 100 ALA A C 1
ATOM 708 O O . ALA A 1 100 ? -2.003 0.587 -19.947 1.00 73.00 100 ALA A O 1
ATOM 709 N N . PRO A 1 101 ? 0.228 0.403 -19.644 1.00 86.06 101 PRO A N 1
ATOM 710 C CA . PRO A 1 101 ? 0.324 -0.823 -20.421 1.00 86.06 101 PRO A CA 1
ATOM 711 C C . PRO A 1 101 ? -0.612 -1.877 -19.828 1.00 86.06 101 PRO A C 1
ATOM 713 O O . PRO A 1 101 ? -0.571 -2.132 -18.624 1.00 86.06 101 PRO A O 1
ATOM 716 N N . ARG A 1 102 ? -1.456 -2.493 -20.662 1.00 88.00 102 ARG A N 1
ATOM 717 C CA . ARG A 1 102 ? -2.468 -3.463 -20.212 1.00 88.00 102 ARG A CA 1
ATOM 718 C C . ARG A 1 102 ? -1.853 -4.586 -19.370 1.00 88.00 102 ARG A C 1
ATOM 720 O O . ARG A 1 102 ? -2.345 -4.867 -18.284 1.00 88.00 102 ARG A O 1
ATOM 727 N N . GLN A 1 103 ? -0.711 -5.100 -19.822 1.00 89.75 103 GLN A N 1
ATOM 728 C CA . GLN A 1 103 ? 0.112 -6.076 -19.105 1.00 89.75 103 GLN A CA 1
ATOM 729 C C . GLN A 1 103 ? 0.460 -5.655 -17.665 1.00 89.75 103 GLN A C 1
ATOM 731 O O . GLN A 1 103 ? 0.458 -6.491 -16.774 1.00 89.75 103 GLN A O 1
ATOM 736 N N . TRP A 1 104 ? 0.718 -4.369 -17.394 1.00 91.69 104 TRP A N 1
ATOM 737 C CA . TRP A 1 104 ? 1.055 -3.901 -16.044 1.00 91.69 104 TRP A CA 1
ATOM 738 C C . TRP A 1 104 ? -0.174 -3.837 -15.147 1.00 91.69 104 TRP A C 1
ATOM 740 O O . TRP A 1 104 ? -0.082 -4.162 -13.970 1.00 91.69 104 TRP A O 1
ATOM 750 N N . SER A 1 105 ? -1.322 -3.434 -15.699 1.00 91.94 105 SER A N 1
ATOM 751 C CA . SER A 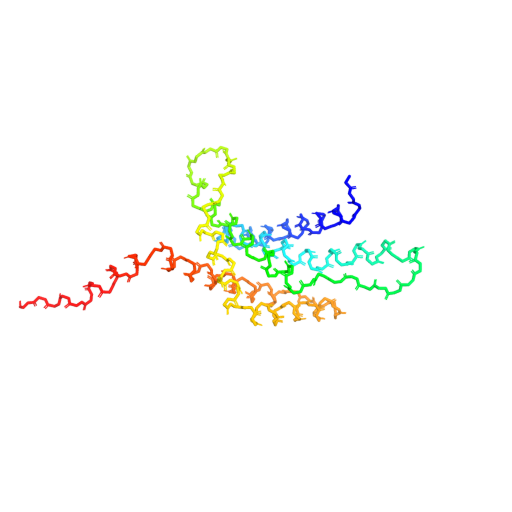1 105 ? -2.593 -3.454 -14.971 1.00 91.94 105 SER A CA 1
ATOM 752 C C . SER A 1 105 ? -3.011 -4.876 -14.606 1.00 91.94 105 SER A C 1
ATOM 754 O O . SER A 1 105 ? -3.484 -5.106 -13.499 1.00 91.94 105 SER A O 1
ATOM 756 N N . GLU A 1 106 ? -2.883 -5.818 -15.539 1.00 93.94 106 GLU A N 1
ATOM 757 C CA . GLU A 1 106 ? -3.213 -7.228 -15.304 1.00 93.94 106 GLU A CA 1
ATOM 758 C C . GLU A 1 106 ? -2.263 -7.839 -14.270 1.00 93.94 106 GLU A C 1
ATOM 760 O O . GLU A 1 106 ? -2.711 -8.529 -13.358 1.00 93.94 106 GLU A O 1
ATOM 765 N N . LEU A 1 107 ? -0.972 -7.510 -14.348 1.00 94.88 107 LEU A N 1
ATOM 766 C CA . LEU A 1 107 ? 0.023 -8.003 -13.408 1.00 94.88 107 LEU A CA 1
ATOM 767 C C . LEU A 1 107 ? -0.178 -7.442 -11.996 1.00 94.88 107 LEU A C 1
ATOM 769 O O . LEU A 1 107 ? -0.177 -8.214 -11.047 1.00 94.88 107 LEU A O 1
ATOM 773 N N . THR A 1 108 ? -0.426 -6.137 -11.826 1.00 95.44 108 THR A N 1
ATOM 774 C CA . THR A 1 108 ? -0.661 -5.574 -10.483 1.00 95.44 108 THR A CA 1
ATOM 775 C C . THR A 1 108 ? -1.913 -6.155 -9.831 1.00 95.44 108 THR A C 1
ATOM 777 O O . THR A 1 108 ? -1.887 -6.466 -8.641 1.00 95.44 108 THR A O 1
ATOM 780 N N . GLN A 1 109 ? -2.990 -6.347 -10.600 1.00 96.00 109 GLN A N 1
ATOM 781 C CA . GLN A 1 109 ? -4.209 -7.009 -10.125 1.00 96.00 109 GLN A CA 1
ATOM 782 C C . GLN A 1 109 ? -3.949 -8.476 -9.768 1.00 96.00 109 GLN A C 1
ATOM 784 O O . GLN A 1 109 ? -4.364 -8.933 -8.703 1.00 96.00 109 GLN A O 1
ATOM 789 N N . GLY A 1 110 ? -3.232 -9.201 -10.631 1.00 96.75 110 GLY A N 1
ATOM 790 C CA . GLY A 1 110 ? -2.844 -10.590 -10.404 1.00 96.75 110 GLY A CA 1
ATOM 791 C C . GLY A 1 110 ? -2.006 -10.754 -9.139 1.00 96.75 110 GLY A C 1
ATOM 792 O O . GLY A 1 110 ? -2.335 -11.581 -8.296 1.00 96.75 110 GLY A O 1
ATOM 793 N N . THR A 1 111 ? -0.985 -9.917 -8.945 1.00 97.62 111 THR A N 1
ATOM 794 C CA . THR A 1 111 ? -0.120 -9.962 -7.760 1.00 97.62 111 THR A CA 1
ATOM 795 C C . THR A 1 111 ? -0.887 -9.657 -6.475 1.00 97.62 111 THR A C 1
ATOM 797 O O . THR A 1 111 ? -0.725 -10.373 -5.489 1.00 97.62 111 THR A O 1
ATOM 800 N N . VAL A 1 112 ? -1.765 -8.647 -6.463 1.00 96.56 112 VAL A N 1
ATOM 801 C CA . VAL A 1 112 ? -2.602 -8.383 -5.279 1.00 96.56 112 VAL A CA 1
ATOM 802 C C . VAL A 1 112 ? -3.534 -9.559 -4.989 1.00 96.56 112 VAL A C 1
ATOM 804 O O . VAL A 1 112 ? -3.719 -9.895 -3.821 1.00 96.56 112 VAL A O 1
ATOM 807 N N . GLN A 1 113 ? -4.060 -10.232 -6.018 1.00 96.56 113 GLN A N 1
ATOM 808 C CA . GLN A 1 113 ? -4.854 -11.447 -5.830 1.00 96.56 113 GLN A CA 1
ATOM 809 C C . GLN A 1 113 ? -4.036 -12.627 -5.298 1.00 96.56 113 GLN A C 1
ATOM 811 O O . GLN A 1 113 ? -4.524 -13.345 -4.427 1.00 96.56 113 GLN A O 1
ATOM 816 N N . THR A 1 114 ? -2.785 -12.795 -5.730 1.00 97.38 114 THR A N 1
ATOM 817 C CA . THR A 1 114 ? -1.857 -13.779 -5.146 1.00 97.38 114 THR A CA 1
ATOM 818 C C . THR A 1 114 ? -1.677 -13.546 -3.645 1.00 97.38 114 THR A C 1
ATOM 820 O O . THR A 1 114 ? -1.679 -14.494 -2.861 1.00 97.38 114 THR A O 1
ATOM 823 N N . TYR A 1 115 ? -1.602 -12.282 -3.225 1.00 96.44 115 TYR A N 1
ATOM 824 C CA . TYR A 1 115 ? -1.471 -11.886 -1.822 1.00 96.44 115 TYR A CA 1
ATOM 825 C C . TYR A 1 115 ? -2.812 -11.569 -1.129 1.00 96.44 115 TYR A C 1
ATOM 827 O O . TYR A 1 115 ? -2.821 -10.973 -0.049 1.00 96.44 115 TYR A O 1
ATOM 835 N N . ALA A 1 116 ? -3.958 -11.975 -1.693 1.00 94.50 116 ALA A N 1
ATOM 836 C CA . ALA A 1 116 ? -5.280 -11.545 -1.221 1.00 94.50 116 ALA A CA 1
ATOM 837 C C . ALA A 1 116 ? -5.551 -11.887 0.252 1.00 94.50 116 ALA A C 1
ATOM 839 O O . ALA A 1 116 ? -6.161 -11.092 0.965 1.00 94.50 116 ALA A O 1
ATOM 840 N N . ALA A 1 117 ? -5.079 -13.044 0.728 1.00 95.88 117 ALA A N 1
ATOM 841 C CA . ALA A 1 117 ? -5.242 -13.448 2.125 1.00 95.88 117 ALA A CA 1
ATOM 842 C C . ALA A 1 117 ? -4.478 -12.525 3.091 1.00 95.88 117 ALA A C 1
ATOM 844 O O . ALA A 1 117 ? -4.995 -12.160 4.146 1.00 95.88 117 ALA A O 1
ATOM 845 N N . GLN A 1 118 ? -3.267 -12.114 2.714 1.00 96.62 118 GLN A N 1
ATOM 846 C CA . GLN A 1 118 ? -2.411 -11.241 3.521 1.00 96.62 118 GLN A CA 1
ATOM 847 C C . GLN A 1 118 ? -2.968 -9.818 3.545 1.00 96.62 118 GLN A C 1
ATOM 849 O O . GLN A 1 118 ? -3.084 -9.216 4.612 1.00 96.62 118 GLN A O 1
ATOM 854 N N . TRP A 1 119 ? -3.413 -9.321 2.387 1.00 95.19 119 TRP A N 1
ATOM 855 C CA . TRP A 1 119 ? -4.141 -8.060 2.290 1.00 95.19 119 TRP A CA 1
ATOM 856 C C . TRP A 1 119 ? -5.418 -8.082 3.131 1.00 95.19 119 TRP A C 1
ATOM 858 O O . TRP A 1 119 ? -5.643 -7.176 3.929 1.00 95.19 119 TRP A O 1
ATOM 868 N N . GLY A 1 120 ? -6.217 -9.146 3.030 1.00 94.31 120 GLY A N 1
ATOM 869 C CA . GLY A 1 120 ? -7.435 -9.324 3.818 1.00 94.31 120 GLY A CA 1
ATOM 870 C C . GLY A 1 120 ? -7.186 -9.294 5.327 1.00 94.31 120 GLY A C 1
ATOM 871 O O . GLY A 1 120 ? -7.913 -8.608 6.050 1.00 94.31 120 GLY A O 1
ATOM 872 N N . ALA A 1 121 ? -6.138 -9.977 5.796 1.00 95.12 121 ALA A N 1
ATOM 873 C CA . ALA A 1 121 ? -5.729 -9.953 7.198 1.00 95.12 121 ALA A CA 1
ATOM 874 C C . ALA A 1 121 ? -5.310 -8.544 7.645 1.00 95.12 121 ALA A C 1
ATOM 876 O O . ALA A 1 121 ? -5.790 -8.060 8.669 1.00 95.12 121 ALA A O 1
ATOM 877 N N . LEU A 1 122 ? -4.493 -7.850 6.848 1.00 94.50 122 LEU A N 1
ATOM 878 C CA . LEU A 1 122 ? -4.057 -6.486 7.143 1.00 94.50 122 LEU A CA 1
ATOM 879 C C . LEU A 1 122 ? -5.240 -5.503 7.201 1.00 94.50 122 LEU A C 1
ATOM 881 O O . LEU A 1 122 ? -5.307 -4.669 8.103 1.00 94.50 122 LEU A O 1
ATOM 885 N N . TRP A 1 123 ? -6.213 -5.619 6.291 1.00 92.31 123 TRP A N 1
ATOM 886 C CA . TRP A 1 123 ? -7.437 -4.809 6.318 1.00 92.31 123 TRP A CA 1
ATOM 887 C C . TRP A 1 123 ? -8.296 -5.080 7.551 1.00 92.31 123 TRP A C 1
ATOM 889 O O . TRP A 1 123 ? -8.882 -4.151 8.107 1.00 92.31 123 TRP A O 1
ATOM 899 N N . ALA A 1 124 ? -8.392 -6.337 7.987 1.00 91.19 124 ALA A N 1
ATOM 900 C CA . ALA A 1 124 ? -9.104 -6.692 9.211 1.00 91.19 124 ALA A CA 1
ATOM 901 C C . ALA A 1 124 ? -8.428 -6.084 10.450 1.00 91.19 124 ALA A C 1
ATOM 903 O O . ALA A 1 124 ? -9.098 -5.400 11.222 1.00 91.19 124 ALA A O 1
ATOM 904 N N . GLN A 1 125 ? -7.109 -6.239 10.576 1.00 91.12 125 GLN A N 1
ATOM 905 C CA . GLN A 1 125 ? -6.321 -5.670 11.674 1.00 91.12 125 GLN A CA 1
ATOM 906 C C . GLN A 1 125 ? -6.432 -4.141 11.726 1.00 91.12 125 GLN A C 1
ATOM 908 O O . GLN A 1 125 ? -6.653 -3.564 12.787 1.00 91.12 125 GLN A O 1
ATOM 913 N N . LEU A 1 126 ? -6.377 -3.472 10.570 1.00 88.06 126 LEU A N 1
ATOM 914 C CA . LEU A 1 126 ? -6.545 -2.020 10.485 1.00 88.06 126 LEU A CA 1
ATOM 915 C C . LEU A 1 126 ? -7.924 -1.545 10.946 1.00 88.06 126 LEU A C 1
ATOM 917 O O . LEU A 1 126 ? -8.029 -0.505 11.596 1.00 88.06 126 LEU A O 1
ATOM 921 N N . ARG A 1 127 ? -8.982 -2.298 10.629 1.00 85.75 127 ARG A N 1
ATOM 922 C CA . ARG A 1 127 ? -10.335 -1.995 11.110 1.00 85.75 127 ARG A CA 1
ATOM 923 C C . ARG A 1 127 ? -10.444 -2.153 12.621 1.00 85.75 127 ARG A C 1
ATOM 925 O O . ARG A 1 127 ? -11.028 -1.291 13.272 1.00 85.75 127 ARG A O 1
ATOM 932 N N . GLU A 1 128 ? -9.870 -3.216 13.169 1.00 87.38 128 GLU A N 1
ATOM 933 C CA . GLU A 1 128 ? -9.855 -3.466 14.611 1.00 87.38 128 GLU A CA 1
ATOM 934 C C . GLU A 1 128 ? -9.064 -2.387 15.360 1.00 87.38 128 GLU A C 1
ATOM 936 O O . GLU A 1 128 ? -9.569 -1.797 16.314 1.00 87.38 128 GLU A O 1
ATOM 941 N N . ALA A 1 129 ? -7.874 -2.040 14.868 1.00 84.75 129 ALA A N 1
ATOM 942 C CA . ALA A 1 129 ? -7.058 -0.966 15.420 1.00 84.75 129 ALA A CA 1
ATOM 943 C C . ALA A 1 129 ? -7.782 0.387 15.381 1.00 84.75 129 ALA A C 1
ATOM 945 O O . ALA A 1 129 ? -7.734 1.137 16.354 1.00 84.75 129 ALA A O 1
ATOM 946 N N . HIS A 1 130 ? -8.496 0.685 14.290 1.00 81.31 130 HIS A N 1
ATOM 947 C CA . HIS A 1 130 ? -9.304 1.897 14.186 1.00 81.31 130 HIS A CA 1
ATOM 948 C C . HIS A 1 130 ? -10.454 1.912 15.202 1.00 81.31 130 HIS A C 1
ATOM 950 O O . HIS A 1 130 ? -10.634 2.912 15.894 1.00 81.31 130 HIS A O 1
ATOM 956 N N . ALA A 1 131 ? -11.192 0.806 15.336 1.00 80.94 131 ALA A N 1
ATOM 957 C CA . ALA A 1 131 ? -12.267 0.679 16.320 1.00 80.94 131 ALA A CA 1
ATOM 958 C C . ALA A 1 131 ? -11.756 0.825 17.766 1.00 80.94 131 ALA A C 1
ATOM 960 O O . ALA A 1 131 ? -12.451 1.384 18.611 1.00 80.94 131 ALA A O 1
ATOM 961 N N . ALA A 1 132 ? -10.529 0.373 18.034 1.00 82.75 132 ALA A N 1
ATOM 962 C CA . ALA A 1 132 ? -9.856 0.512 19.322 1.00 82.75 132 ALA A CA 1
ATOM 963 C C . ALA A 1 132 ? -9.183 1.884 19.542 1.00 82.75 132 ALA A C 1
ATOM 965 O O . ALA A 1 132 ? -8.641 2.125 20.620 1.00 82.75 132 ALA A O 1
ATOM 966 N N . GLY A 1 133 ? -9.170 2.779 18.544 1.00 78.94 133 GLY A N 1
ATOM 967 C CA . GLY A 1 133 ? -8.455 4.059 18.610 1.00 78.94 133 GLY A CA 1
ATOM 968 C C . GLY A 1 133 ? -6.929 3.918 18.714 1.00 78.94 133 GLY A C 1
ATOM 969 O O . GLY A 1 133 ? -6.257 4.819 19.216 1.00 78.94 133 GLY A O 1
ATOM 970 N N . ALA A 1 134 ? -6.375 2.784 18.281 1.00 80.44 134 ALA A N 1
ATOM 971 C CA . ALA A 1 134 ? -4.959 2.467 18.401 1.00 80.44 134 ALA A CA 1
ATOM 972 C C . ALA A 1 134 ? -4.105 3.169 17.332 1.00 80.44 134 ALA A C 1
ATOM 974 O O . ALA A 1 134 ? -4.547 3.428 16.209 1.00 80.44 134 ALA A O 1
ATOM 975 N N . ALA A 1 135 ? -2.839 3.434 17.667 1.00 75.62 135 ALA A N 1
ATOM 976 C CA . ALA A 1 135 ? -1.858 3.940 16.712 1.00 75.62 135 ALA A CA 1
ATOM 977 C C . ALA A 1 135 ? -1.617 2.933 15.571 1.00 75.62 135 ALA A C 1
ATOM 979 O O . ALA A 1 135 ? -1.488 1.726 15.782 1.00 75.62 135 ALA A O 1
ATOM 980 N N . ALA A 1 136 ? -1.521 3.442 14.342 1.00 77.56 136 ALA A N 1
ATOM 981 C CA . ALA A 1 136 ? -1.414 2.625 13.134 1.00 77.56 136 ALA A CA 1
ATOM 982 C C . ALA A 1 136 ? 0.037 2.316 12.711 1.00 77.56 136 ALA A C 1
ATOM 984 O O . ALA A 1 136 ? 0.250 1.845 11.597 1.00 77.56 136 ALA A O 1
ATOM 985 N N . ASP A 1 137 ? 1.042 2.573 13.554 1.00 81.44 137 ASP A N 1
ATOM 986 C CA . ASP A 1 137 ? 2.455 2.499 13.148 1.00 81.44 137 ASP A CA 1
ATOM 987 C C . ASP A 1 137 ? 2.896 1.085 12.750 1.00 81.44 137 ASP A C 1
ATOM 989 O O . ASP A 1 137 ? 3.490 0.905 11.689 1.00 81.44 137 ASP A O 1
ATOM 993 N N . ALA A 1 138 ? 2.524 0.062 13.525 1.00 84.56 138 ALA A N 1
ATOM 994 C CA .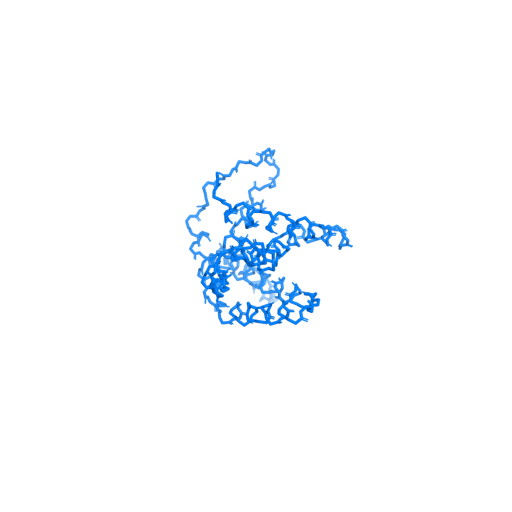 ALA A 1 138 ? 2.812 -1.331 13.169 1.00 84.56 138 ALA A CA 1
ATOM 995 C C . ALA A 1 138 ? 2.135 -1.741 11.845 1.00 84.56 138 ALA A C 1
ATOM 997 O O . ALA A 1 138 ? 2.750 -2.370 10.986 1.00 84.56 138 ALA A O 1
ATOM 998 N N . HIS A 1 139 ? 0.888 -1.310 11.636 1.00 88.75 139 HIS A N 1
ATOM 999 C CA . HIS A 1 139 ? 0.146 -1.580 10.404 1.00 88.75 139 HIS A CA 1
ATOM 1000 C C . HIS A 1 139 ? 0.725 -0.837 9.195 1.00 88.75 139 HIS A C 1
ATOM 1002 O O . HIS A 1 139 ? 0.686 -1.348 8.078 1.00 88.75 139 HIS A O 1
ATOM 1008 N N . ARG A 1 140 ? 1.285 0.362 9.405 1.00 85.81 140 ARG A N 1
ATOM 1009 C CA . ARG A 1 140 ? 2.011 1.118 8.378 1.00 85.81 140 ARG A CA 1
ATOM 1010 C C . ARG A 1 140 ? 3.231 0.337 7.903 1.00 85.81 140 ARG A C 1
ATOM 1012 O O . ARG A 1 140 ? 3.431 0.243 6.696 1.00 85.81 140 ARG A O 1
ATOM 1019 N N . VAL A 1 141 ? 4.016 -0.218 8.828 1.00 88.69 141 VAL A N 1
ATOM 1020 C CA . VAL A 1 141 ? 5.189 -1.045 8.500 1.00 88.69 141 VAL A CA 1
ATOM 1021 C C . VAL A 1 141 ? 4.758 -2.285 7.718 1.00 88.69 141 VAL A C 1
ATOM 1023 O O . VAL A 1 141 ? 5.242 -2.484 6.607 1.00 88.69 141 VAL A O 1
ATOM 1026 N N . ALA A 1 142 ? 3.773 -3.035 8.219 1.00 91.50 142 ALA A N 1
ATOM 1027 C CA . ALA A 1 142 ? 3.252 -4.225 7.542 1.00 91.50 142 ALA A CA 1
ATOM 1028 C C . ALA A 1 142 ? 2.704 -3.919 6.133 1.00 91.50 142 ALA A C 1
ATOM 1030 O O . ALA A 1 142 ? 2.937 -4.672 5.188 1.00 91.50 142 ALA A O 1
ATOM 1031 N N . MET A 1 143 ? 2.017 -2.783 5.957 1.00 91.88 143 MET A N 1
ATOM 1032 C CA . MET A 1 143 ? 1.551 -2.340 4.640 1.00 91.88 143 MET A CA 1
ATOM 1033 C C . MET A 1 143 ? 2.714 -2.032 3.697 1.00 91.88 143 MET A C 1
ATOM 1035 O O . MET A 1 143 ? 2.673 -2.417 2.531 1.00 91.88 143 MET A O 1
ATOM 1039 N N . MET A 1 144 ? 3.746 -1.345 4.189 1.00 90.25 144 MET A N 1
ATOM 1040 C CA . MET A 1 144 ? 4.933 -1.016 3.401 1.00 90.25 144 MET A CA 1
ATOM 1041 C C . MET A 1 144 ? 5.666 -2.285 2.949 1.00 90.25 144 MET A C 1
ATOM 1043 O O . MET A 1 144 ? 6.069 -2.386 1.791 1.00 90.25 144 MET A O 1
ATOM 1047 N N . GLU A 1 145 ? 5.793 -3.270 3.839 1.00 92.19 145 GLU A N 1
ATOM 1048 C CA . GLU A 1 145 ? 6.394 -4.571 3.539 1.00 92.19 145 GLU A CA 1
ATOM 1049 C C . GLU A 1 145 ? 5.603 -5.327 2.472 1.00 92.19 145 GLU A C 1
ATOM 1051 O O . GLU A 1 145 ? 6.189 -5.790 1.495 1.00 92.19 145 GLU A O 1
ATOM 1056 N N . LEU A 1 146 ? 4.276 -5.402 2.602 1.00 94.81 146 LEU A N 1
ATOM 1057 C CA . LEU A 1 146 ? 3.434 -6.116 1.643 1.00 94.81 146 LEU A CA 1
ATOM 1058 C C . LEU A 1 146 ? 3.400 -5.431 0.267 1.00 94.81 146 LEU A C 1
ATOM 1060 O O . LEU A 1 146 ? 3.428 -6.105 -0.767 1.00 94.81 146 LEU A O 1
ATOM 1064 N N . LEU A 1 147 ? 3.407 -4.093 0.232 1.00 92.44 147 LEU A N 1
ATOM 1065 C CA . LEU A 1 147 ? 3.577 -3.327 -1.008 1.00 92.44 147 LEU A CA 1
ATOM 1066 C C . LEU A 1 147 ? 4.941 -3.596 -1.650 1.00 92.44 147 LEU A C 1
ATOM 1068 O O . LEU A 1 147 ? 5.008 -3.791 -2.862 1.00 92.44 147 LEU A O 1
ATOM 1072 N N . SER A 1 148 ? 6.010 -3.630 -0.851 1.00 91.75 148 SER A N 1
ATOM 1073 C CA . SER A 1 148 ? 7.368 -3.912 -1.324 1.00 91.75 148 SER A CA 1
ATOM 1074 C C . SER A 1 148 ? 7.476 -5.317 -1.920 1.00 91.75 148 SER A C 1
ATOM 1076 O O . SER A 1 148 ? 7.942 -5.464 -3.047 1.00 91.75 148 SER A O 1
ATOM 1078 N N . GLN A 1 149 ? 6.962 -6.337 -1.226 1.00 94.38 149 GLN A N 1
ATOM 1079 C CA . GLN A 1 149 ? 6.920 -7.719 -1.722 1.00 94.38 149 GLN A CA 1
ATOM 1080 C C . GLN A 1 149 ? 6.126 -7.826 -3.028 1.00 94.38 149 GLN A C 1
ATOM 1082 O O . GLN A 1 149 ? 6.597 -8.413 -4.001 1.00 94.38 149 GLN A O 1
ATOM 1087 N N . SER A 1 150 ? 4.955 -7.182 -3.085 1.00 95.12 150 SER A N 1
ATOM 1088 C CA . SER A 1 150 ? 4.136 -7.141 -4.301 1.00 95.12 150 SER A CA 1
ATOM 1089 C C . SER A 1 150 ? 4.896 -6.498 -5.464 1.00 95.12 150 SER A C 1
ATOM 1091 O O . SER A 1 150 ? 4.900 -7.019 -6.576 1.00 95.12 150 SER A O 1
ATOM 1093 N N . LEU A 1 151 ? 5.580 -5.379 -5.217 1.00 92.19 151 LEU A N 1
ATOM 1094 C CA . LEU A 1 151 ? 6.362 -4.687 -6.234 1.00 92.19 151 LEU A CA 1
ATOM 1095 C C . LEU A 1 151 ? 7.552 -5.526 -6.720 1.00 92.19 151 LEU A C 1
ATOM 1097 O O . LEU A 1 151 ? 7.813 -5.558 -7.919 1.00 92.19 151 LEU A O 1
ATOM 1101 N N . GLN A 1 152 ? 8.256 -6.210 -5.818 1.00 91.56 152 GLN A N 1
ATOM 1102 C CA . GLN A 1 152 ? 9.365 -7.102 -6.166 1.00 91.56 152 GLN A CA 1
ATOM 1103 C C . GLN A 1 152 ? 8.901 -8.249 -7.067 1.00 91.56 152 GLN A C 1
ATOM 1105 O O . GLN A 1 152 ? 9.530 -8.495 -8.095 1.00 91.56 152 GLN A O 1
ATOM 1110 N N . GLN A 1 153 ? 7.773 -8.885 -6.734 1.00 94.12 153 GLN A N 1
ATOM 1111 C CA . GLN A 1 153 ? 7.170 -9.924 -7.570 1.00 94.12 153 GLN A CA 1
ATOM 1112 C C . GLN A 1 153 ? 6.814 -9.382 -8.961 1.00 94.12 153 GLN A C 1
ATOM 1114 O O . GLN A 1 153 ? 7.215 -9.955 -9.969 1.00 94.12 153 GLN A O 1
ATOM 1119 N N . ILE A 1 154 ? 6.142 -8.226 -9.025 1.00 93.62 154 ILE A N 1
ATOM 1120 C CA . ILE A 1 154 ? 5.804 -7.563 -10.294 1.00 93.62 154 ILE A CA 1
ATOM 1121 C C . ILE A 1 154 ? 7.064 -7.294 -11.127 1.00 93.62 154 ILE A C 1
ATOM 1123 O O . ILE A 1 154 ? 7.085 -7.547 -12.328 1.00 93.62 154 ILE A O 1
ATOM 1127 N N . MET A 1 155 ? 8.128 -6.785 -10.509 1.00 90.69 155 MET A N 1
ATOM 1128 C CA . MET A 1 155 ? 9.381 -6.502 -11.209 1.00 90.69 155 MET A CA 1
ATOM 1129 C C . MET A 1 155 ? 10.057 -7.775 -11.729 1.00 90.69 155 MET A C 1
ATOM 1131 O O . MET A 1 155 ? 10.570 -7.759 -12.848 1.00 90.69 155 MET A O 1
ATOM 1135 N N . ALA A 1 156 ? 10.029 -8.866 -10.959 1.00 90.75 156 ALA A N 1
ATOM 1136 C CA . ALA A 1 156 ? 10.558 -10.159 -11.384 1.00 90.75 156 ALA A CA 1
ATOM 1137 C C . ALA A 1 156 ? 9.798 -10.715 -12.598 1.00 90.75 156 ALA A C 1
ATOM 1139 O O . ALA A 1 156 ? 10.426 -11.200 -13.539 1.00 90.75 156 ALA A O 1
ATOM 1140 N N . ASP A 1 157 ? 8.473 -10.571 -12.611 1.00 91.69 157 ASP A N 1
ATOM 1141 C CA . ASP A 1 157 ? 7.620 -11.036 -13.706 1.00 91.69 157 ASP A CA 1
ATOM 1142 C C . ASP A 1 157 ? 7.742 -10.153 -14.963 1.00 91.69 157 ASP A C 1
ATOM 1144 O O . ASP A 1 157 ? 7.700 -10.658 -16.086 1.00 91.69 157 ASP A O 1
ATOM 1148 N N . LEU A 1 158 ? 7.934 -8.835 -14.807 1.00 89.31 158 LEU A N 1
ATOM 1149 C CA . LEU A 1 158 ? 8.127 -7.911 -15.935 1.00 89.31 158 LEU A CA 1
ATOM 1150 C C . LEU A 1 158 ? 9.509 -8.022 -16.582 1.00 89.31 158 LEU A C 1
ATOM 1152 O O . LEU A 1 158 ? 9.640 -7.773 -17.783 1.00 89.31 158 LEU A O 1
ATOM 1156 N N . TYR A 1 159 ? 10.539 -8.349 -15.802 1.00 87.06 159 TYR A N 1
ATOM 1157 C CA . TYR A 1 159 ? 11.931 -8.341 -16.251 1.00 87.06 159 TYR A CA 1
ATOM 1158 C C . TYR A 1 159 ? 12.675 -9.628 -15.861 1.00 87.06 159 TYR A C 1
ATOM 1160 O O . TYR A 1 159 ? 13.697 -9.563 -15.174 1.00 87.06 159 TYR A O 1
ATOM 1168 N N . PRO A 1 160 ? 12.240 -10.804 -16.349 1.00 81.44 160 PRO A N 1
ATOM 1169 C CA . PRO A 1 160 ? 12.841 -12.085 -15.971 1.00 81.44 160 PRO A CA 1
ATOM 1170 C C . PRO A 1 160 ? 14.337 -12.176 -16.324 1.00 81.44 160 PRO A C 1
ATOM 1172 O O . PRO A 1 160 ? 15.104 -12.833 -15.625 1.00 81.44 160 PRO A O 1
ATOM 1175 N N . GLY A 1 161 ? 14.778 -11.466 -17.371 1.00 72.50 161 GLY A N 1
ATOM 1176 C CA . GLY A 1 161 ? 16.179 -11.428 -17.805 1.00 72.50 161 GLY A CA 1
ATOM 1177 C C . GLY A 1 161 ? 17.142 -10.737 -16.830 1.00 72.50 161 GLY A C 1
ATOM 1178 O O . GLY A 1 161 ? 18.306 -11.120 -16.779 1.00 72.50 161 GLY A O 1
ATOM 1179 N N . LEU A 1 162 ? 16.672 -9.786 -16.008 1.00 65.69 162 LEU A N 1
ATOM 1180 C CA . LEU A 1 162 ? 17.522 -9.132 -14.998 1.00 65.69 162 LEU A CA 1
ATOM 1181 C C . LEU A 1 162 ? 17.936 -10.098 -13.877 1.00 65.69 162 LEU A C 1
ATOM 1183 O O . LEU A 1 162 ? 19.017 -9.951 -13.316 1.00 65.69 162 LEU A O 1
ATOM 1187 N N . ASN A 1 163 ? 17.107 -11.104 -13.589 1.00 59.97 163 ASN A N 1
ATOM 1188 C CA . ASN A 1 163 ? 17.388 -12.125 -12.577 1.00 59.97 163 ASN A CA 1
ATOM 1189 C C . ASN A 1 163 ? 18.234 -13.287 -13.135 1.00 59.97 163 ASN A C 1
ATOM 1191 O O . ASN A 1 163 ? 18.891 -14.002 -12.379 1.00 59.97 163 ASN A O 1
ATOM 1195 N N . ALA A 1 164 ? 18.220 -13.489 -14.458 1.00 57.91 164 ALA A N 1
ATOM 1196 C CA . ALA A 1 164 ? 18.964 -14.554 -15.126 1.00 57.91 164 ALA A CA 1
ATOM 1197 C C . ALA A 1 164 ? 20.460 -14.220 -15.287 1.00 57.91 164 ALA A C 1
ATOM 1199 O O . ALA A 1 164 ? 21.305 -15.097 -15.110 1.00 57.91 164 ALA A O 1
ATOM 1200 N N . GLU A 1 165 ? 20.814 -12.959 -15.561 1.00 52.03 165 GLU A N 1
ATOM 1201 C CA . GLU A 1 165 ? 22.220 -12.549 -15.732 1.00 52.03 165 GLU A CA 1
ATOM 1202 C C . GLU A 1 165 ? 23.034 -12.560 -14.426 1.00 52.03 165 GLU A C 1
ATOM 1204 O O . GLU A 1 165 ? 24.255 -12.722 -14.469 1.00 52.03 165 GLU A O 1
ATOM 1209 N N . SER A 1 166 ? 22.387 -12.463 -13.260 1.00 52.53 166 SER A N 1
ATOM 1210 C CA . SER A 1 166 ? 23.056 -12.632 -11.962 1.00 52.53 166 SER A CA 1
ATOM 1211 C C . SER A 1 166 ? 23.429 -14.084 -11.650 1.00 52.53 166 SER A C 1
ATOM 1213 O O . SER A 1 166 ? 24.382 -14.302 -10.915 1.00 52.53 166 SER A O 1
ATOM 1215 N N . GLY A 1 167 ? 22.729 -15.076 -12.216 1.00 50.09 167 GLY A N 1
ATOM 1216 C CA . GLY A 1 167 ? 23.003 -16.499 -11.961 1.00 50.09 167 GLY A CA 1
ATOM 1217 C C . GLY A 1 167 ? 24.099 -17.110 -12.842 1.00 50.09 167 GLY A C 1
ATOM 1218 O O . GLY A 1 167 ? 24.653 -18.149 -12.499 1.00 50.09 167 GLY A O 1
ATOM 1219 N N . VAL A 1 168 ? 24.438 -16.479 -13.971 1.00 51.12 168 VAL A N 1
ATOM 1220 C CA . VAL A 1 168 ? 25.429 -17.012 -14.927 1.00 51.12 168 VAL A CA 1
ATOM 1221 C C . VAL A 1 168 ? 26.873 -16.683 -14.521 1.00 51.12 168 VAL A C 1
ATOM 1223 O O . VAL A 1 168 ? 27.797 -17.384 -14.921 1.00 51.12 168 VAL A O 1
ATOM 1226 N N . ARG A 1 169 ? 27.099 -15.663 -13.682 1.00 52.06 169 ARG A N 1
ATOM 1227 C CA . ARG A 1 169 ? 28.459 -15.239 -13.294 1.00 52.06 169 ARG A CA 1
ATOM 1228 C C . ARG A 1 169 ? 29.098 -16.056 -12.166 1.00 52.06 169 ARG A C 1
ATOM 1230 O O . ARG A 1 169 ? 30.312 -15.979 -12.017 1.00 52.06 169 ARG A O 1
ATOM 1237 N N . ASP A 1 170 ? 28.330 -16.873 -11.449 1.00 53.62 170 ASP A N 1
ATOM 1238 C CA . ASP A 1 170 ? 28.851 -17.726 -10.366 1.00 53.62 170 ASP A CA 1
ATOM 1239 C C . ASP A 1 170 ? 29.295 -19.125 -10.848 1.00 53.62 170 ASP A C 1
ATOM 1241 O O . ASP A 1 170 ? 29.788 -19.931 -10.059 1.00 53.62 170 ASP A O 1
ATOM 1245 N N . GLY A 1 171 ? 29.133 -19.432 -12.143 1.00 51.50 171 GLY A N 1
ATOM 1246 C CA . GLY A 1 171 ? 29.415 -20.754 -12.716 1.00 51.50 171 GLY A CA 1
ATOM 1247 C C . GLY A 1 171 ? 30.722 -20.886 -13.503 1.00 51.50 171 GLY A C 1
ATOM 1248 O O . GLY A 1 171 ? 31.144 -22.009 -13.773 1.00 51.50 171 GLY A O 1
ATOM 1249 N N . GLU A 1 172 ? 31.388 -19.788 -13.867 1.00 47.94 172 GLU A N 1
ATOM 1250 C CA . GLU A 1 172 ? 32.580 -19.849 -14.723 1.00 47.94 172 GLU A CA 1
ATOM 1251 C C . GLU A 1 172 ? 33.868 -19.808 -13.889 1.00 47.94 172 GLU A C 1
ATOM 1253 O O . GLU A 1 172 ? 34.603 -18.823 -13.848 1.00 47.94 172 GLU A O 1
ATOM 1258 N N . SER A 1 173 ? 34.141 -20.916 -13.197 1.00 51.25 173 SER A N 1
ATOM 1259 C CA . SER A 1 173 ? 35.510 -21.247 -12.786 1.00 51.25 173 SER A CA 1
ATOM 1260 C C . SER A 1 173 ? 36.246 -21.745 -14.030 1.00 51.25 173 SER A C 1
ATOM 1262 O O . SER A 1 173 ? 36.052 -22.884 -14.454 1.00 51.25 173 SER A O 1
ATOM 1264 N N . ALA A 1 174 ? 37.022 -20.859 -14.656 1.00 42.38 174 ALA A N 1
ATOM 1265 C CA . ALA A 1 174 ? 37.869 -21.184 -15.801 1.00 42.38 174 ALA A CA 1
ATOM 1266 C C . ALA A 1 174 ? 38.950 -22.234 -15.430 1.00 42.38 174 ALA A C 1
ATOM 1268 O O . ALA A 1 174 ? 39.361 -22.279 -14.267 1.00 42.38 174 ALA A O 1
ATOM 1269 N N . PRO A 1 175 ? 39.378 -23.075 -16.396 1.00 54.91 175 PRO A N 1
ATOM 1270 C CA . PRO A 1 175 ? 40.296 -24.202 -16.189 1.00 54.91 175 PRO A CA 1
ATOM 1271 C C . PRO A 1 175 ? 41.736 -23.807 -15.836 1.00 54.91 175 PRO A C 1
ATOM 1273 O O . PRO A 1 175 ? 42.186 -22.715 -16.257 1.00 54.91 175 PRO A O 1
#

Organism: NCBI:txid1076179

Foldseek 3Di:
DDPLVVQLVVLLQQQLVVQVVVCVVVVVPCVSVRSLLRSLLSSQQRSQVVVVVVCVVPDDDDRDGDDLVNSLVSLLVSLQVVCCCVVVVPPDPDDDDPDRDPVSSVLSSVLSVVCSVVSVVLSVVSNVCSVVVHDCVVSSVSSSVSSVVSNVVSCCVVCVPVVVVVVVVVPDPDD

Secondary structure (DSSP, 8-state):
--HHHHHHHHHHHHHHHHHHHHHHHTTTTTTTHHHHHHHHHHHHHHHHHHHHHHGGGSS--------HHHHHHHHHHHHHHHHHHHHH-TT-SSPP-PPPPHHHHHHHHHHHHHTHHHHHHHHHHHHHHHHTT---HHHHHHHHHHHHHHHHHHHHHH-HHHHHHHHHTTS----

Sequence (175 aa):
MDAQAASLWGALTAGAATGLGADLMAGGLTLGAGALVGALLGALTFGGAAWGANKMFDQEQQSFQLSTDYLNAAASQVLLKYLLISHFGRGRGRYTSPAAPRQWSELTQGTVQTYAAQWGALWAQLREAHAAGAAADAHRVAMMELLSQSLQQIMADLYPGLNAESGVRDGESAP

pLDDT: mean 77.33, std 15.36, range [42.38, 97.62]